Protein AF-A0A7W1G271-F1 (afdb_monomer_lite)

Structure (mmCIF, N/CA/C/O backbone):
data_AF-A0A7W1G271-F1
#
_entry.id   AF-A0A7W1G271-F1
#
loop_
_atom_site.group_PDB
_atom_site.id
_atom_site.type_symbol
_atom_site.label_atom_id
_atom_site.label_alt_id
_atom_site.label_comp_id
_atom_site.label_asym_id
_atom_site.label_entity_id
_atom_site.label_seq_id
_atom_site.pdbx_PDB_ins_code
_atom_site.Cartn_x
_atom_site.Cartn_y
_atom_site.Cartn_z
_atom_site.occupancy
_atom_site.B_iso_or_equiv
_atom_site.auth_seq_id
_atom_site.auth_comp_id
_atom_site.auth_asym_id
_atom_site.auth_atom_id
_atom_site.pdbx_PDB_model_num
ATOM 1 N N . MET A 1 1 ? -9.196 -17.478 -9.572 1.00 66.56 1 MET A N 1
ATOM 2 C CA . MET A 1 1 ? -8.063 -16.529 -9.558 1.00 66.56 1 MET A CA 1
ATOM 3 C C . MET A 1 1 ? -8.440 -15.433 -8.577 1.00 66.56 1 MET A C 1
ATOM 5 O O . MET A 1 1 ? -9.533 -14.903 -8.725 1.00 66.56 1 MET A O 1
ATOM 9 N N . ASN A 1 2 ? -7.646 -15.199 -7.530 1.00 84.25 2 ASN A N 1
ATOM 10 C CA . ASN A 1 2 ? -8.017 -14.266 -6.460 1.00 84.25 2 ASN A CA 1
ATOM 11 C C . ASN A 1 2 ? -7.536 -12.853 -6.784 1.00 84.25 2 ASN A C 1
ATOM 13 O O . ASN A 1 2 ? -6.376 -12.672 -7.146 1.00 84.25 2 ASN A O 1
ATOM 17 N N . ASP A 1 3 ? -8.419 -11.872 -6.608 1.00 89.62 3 ASP A N 1
ATOM 18 C CA . ASP A 1 3 ? -8.036 -10.464 -6.552 1.00 89.62 3 ASP A CA 1
ATOM 19 C C . ASP A 1 3 ? -7.485 -10.168 -5.153 1.00 89.62 3 ASP A C 1
ATOM 21 O O . ASP A 1 3 ? -8.146 -10.442 -4.151 1.00 89.62 3 ASP A O 1
ATOM 25 N N . LEU A 1 4 ? -6.251 -9.674 -5.097 1.00 91.31 4 LEU A N 1
ATOM 26 C CA . LEU A 1 4 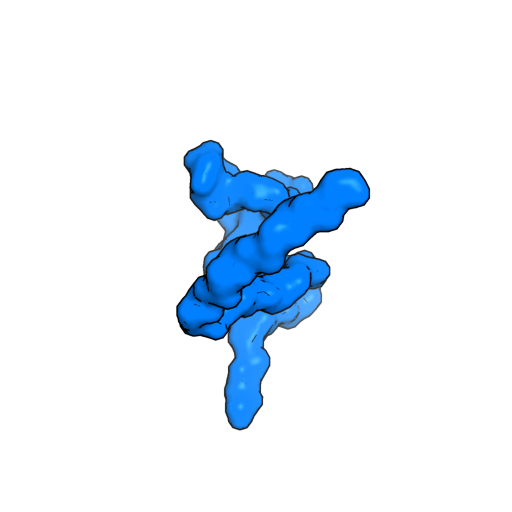? -5.538 -9.379 -3.853 1.00 91.31 4 LEU A CA 1
ATOM 27 C C . LEU A 1 4 ? -5.536 -7.880 -3.521 1.00 91.31 4 LEU A C 1
ATOM 29 O O . LEU A 1 4 ? -4.877 -7.469 -2.568 1.00 91.31 4 LEU A O 1
ATOM 33 N N . ARG A 1 5 ? -6.241 -7.056 -4.306 1.00 94.00 5 ARG A N 1
ATOM 34 C CA . ARG A 1 5 ? -6.395 -5.626 -4.027 1.00 94.00 5 ARG A CA 1
ATOM 35 C C . ARG A 1 5 ? -7.280 -5.395 -2.806 1.00 94.00 5 ARG A C 1
ATOM 37 O O . ARG A 1 5 ? -8.126 -6.218 -2.449 1.00 94.00 5 ARG A O 1
ATOM 44 N N . LEU A 1 6 ? -7.101 -4.235 -2.184 1.00 94.25 6 LEU A N 1
ATOM 45 C CA . LEU A 1 6 ? -7.876 -3.850 -1.015 1.00 94.25 6 LEU A CA 1
ATOM 46 C C . LEU A 1 6 ? -9.347 -3.624 -1.363 1.00 94.25 6 LEU A C 1
ATOM 48 O O . LEU A 1 6 ? -9.704 -3.026 -2.379 1.00 94.25 6 LEU A O 1
ATOM 52 N N . LYS A 1 7 ? -10.222 -4.058 -0.454 1.00 94.44 7 LYS A N 1
ATOM 53 C CA . LYS A 1 7 ? -11.604 -3.582 -0.425 1.00 94.44 7 LYS A CA 1
ATOM 54 C C . LYS A 1 7 ? -11.601 -2.116 0.009 1.00 94.44 7 LYS A C 1
ATOM 56 O O . LYS A 1 7 ? -10.891 -1.773 0.946 1.00 94.44 7 LYS A O 1
ATOM 61 N N . LYS A 1 8 ? -12.478 -1.302 -0.588 1.00 91.69 8 LYS A N 1
ATOM 62 C CA . LYS A 1 8 ? -12.640 0.145 -0.336 1.00 91.69 8 LYS A CA 1
ATOM 63 C C . LYS A 1 8 ? -12.722 0.581 1.140 1.00 91.69 8 LYS A C 1
ATOM 65 O O . LYS A 1 8 ? -12.403 1.720 1.438 1.00 91.69 8 LYS A O 1
ATOM 70 N N . ASP A 1 9 ? -13.140 -0.301 2.044 1.00 93.50 9 ASP A N 1
ATOM 71 C CA . ASP A 1 9 ? -13.312 0.012 3.474 1.00 93.50 9 ASP A CA 1
ATOM 72 C C . ASP A 1 9 ? -12.398 -0.849 4.360 1.00 93.50 9 ASP A C 1
ATOM 74 O O . ASP A 1 9 ? -12.723 -1.158 5.505 1.00 93.50 9 ASP A O 1
ATOM 78 N N . SER A 1 10 ? -11.296 -1.345 3.796 1.00 96.44 10 SER A N 1
ATOM 79 C CA . SER A 1 10 ? -10.325 -2.144 4.535 1.00 96.44 10 SER A CA 1
ATOM 80 C C . SER A 1 10 ? -9.601 -1.289 5.573 1.00 96.44 10 SER A C 1
ATOM 82 O O . SER A 1 10 ? -9.174 -0.178 5.278 1.00 96.44 10 SER A O 1
ATOM 84 N N . ALA A 1 11 ? -9.365 -1.851 6.759 1.00 97.44 11 ALA A N 1
ATOM 85 C CA . ALA A 1 11 ? -8.549 -1.216 7.798 1.00 97.44 11 ALA A CA 1
ATOM 86 C C . ALA A 1 11 ? -7.072 -1.031 7.395 1.00 97.44 11 ALA A C 1
ATOM 88 O O . ALA A 1 11 ? -6.322 -0.369 8.100 1.00 97.44 11 ALA A O 1
ATOM 89 N N . ALA A 1 12 ? -6.653 -1.642 6.286 1.00 96.88 12 ALA A N 1
ATOM 90 C CA . ALA A 1 12 ? -5.327 -1.468 5.713 1.00 96.88 12 ALA A CA 1
ATOM 91 C C . ALA A 1 12 ? -5.150 -0.129 4.979 1.00 96.88 12 ALA A C 1
ATOM 93 O O . ALA A 1 12 ? -4.013 0.215 4.677 1.00 96.88 12 ALA A O 1
ATOM 94 N N . ILE A 1 13 ? -6.234 0.597 4.680 1.00 97.19 13 ILE A N 1
ATOM 95 C CA . ILE A 1 13 ? -6.162 1.847 3.916 1.00 97.19 13 ILE A CA 1
ATOM 96 C C . ILE A 1 13 ? -5.585 2.968 4.782 1.00 97.19 13 ILE A C 1
ATOM 98 O O . ILE A 1 13 ? -6.008 3.116 5.931 1.00 97.19 13 ILE A O 1
ATOM 102 N N . ASP A 1 14 ? -4.660 3.762 4.236 1.00 96.44 14 ASP A N 1
ATOM 103 C CA . ASP A 1 14 ? -4.019 4.910 4.897 1.00 96.44 14 ASP A CA 1
ATOM 104 C C . ASP A 1 14 ? -3.328 4.570 6.239 1.00 96.44 14 ASP A C 1
ATOM 106 O O . ASP A 1 14 ? -3.089 5.443 7.080 1.00 96.44 14 ASP A O 1
ATOM 110 N N . ALA A 1 15 ? -3.044 3.289 6.484 1.00 97.44 15 ALA A N 1
ATOM 111 C CA . ALA A 1 15 ? -2.643 2.786 7.798 1.00 97.44 15 ALA A CA 1
ATOM 112 C C . ALA A 1 15 ? -1.129 2.558 7.942 1.00 97.44 15 ALA A C 1
ATOM 114 O O . ALA A 1 15 ? -0.648 2.230 9.030 1.00 97.44 15 ALA A O 1
ATOM 115 N N . GLY A 1 16 ? -0.372 2.691 6.856 1.00 96.06 16 GLY A N 1
ATOM 116 C CA . GLY A 1 16 ? 1.070 2.514 6.838 1.00 96.06 16 GLY A CA 1
ATOM 117 C C . GLY A 1 16 ? 1.839 3.767 7.253 1.00 96.06 16 GLY A C 1
ATOM 118 O O . GLY A 1 16 ? 1.366 4.899 7.164 1.00 96.06 16 GLY A O 1
ATOM 119 N N . GLN A 1 17 ? 3.077 3.554 7.693 1.00 96.12 17 GLN A N 1
ATOM 120 C CA . GLN A 1 17 ? 4.038 4.625 7.942 1.00 96.12 17 GLN A CA 1
ATOM 121 C C . GLN A 1 17 ? 4.755 4.966 6.626 1.00 96.12 17 GLN A C 1
ATOM 123 O O . GLN A 1 17 ? 5.360 4.068 6.039 1.00 96.12 17 GLN A O 1
ATOM 128 N N . PRO A 1 18 ? 4.762 6.236 6.178 1.00 95.25 18 PRO A N 1
ATOM 129 C CA . PRO A 1 18 ? 5.560 6.649 5.030 1.00 95.25 18 PRO A CA 1
ATOM 130 C C . PRO A 1 18 ? 7.048 6.337 5.219 1.00 95.25 18 PRO A C 1
ATOM 132 O O . PRO A 1 18 ? 7.651 6.751 6.216 1.00 95.25 18 PRO A O 1
ATOM 135 N N . LEU A 1 19 ? 7.635 5.637 4.245 1.00 94.69 19 LEU A N 1
ATOM 136 C CA . LEU A 1 19 ? 9.059 5.317 4.176 1.00 94.69 19 LEU A CA 1
ATOM 137 C C . LEU A 1 19 ? 9.648 5.875 2.879 1.00 94.69 19 LEU A C 1
ATOM 139 O O . LEU A 1 19 ? 9.264 5.458 1.784 1.00 94.69 19 LEU A O 1
ATOM 143 N N . ALA A 1 20 ? 10.607 6.793 3.018 1.00 94.56 20 ALA A N 1
ATOM 144 C CA . ALA A 1 20 ? 11.249 7.455 1.886 1.00 94.56 20 ALA A CA 1
ATOM 145 C C . ALA A 1 20 ? 11.883 6.443 0.919 1.00 94.56 20 ALA A C 1
ATOM 147 O O . ALA A 1 20 ? 12.592 5.529 1.351 1.00 94.56 20 ALA A O 1
ATOM 148 N N . ASN A 1 21 ? 11.673 6.646 -0.383 1.00 93.12 21 ASN A N 1
ATOM 149 C CA . ASN A 1 21 ? 12.126 5.789 -1.488 1.00 93.12 21 ASN A CA 1
ATOM 150 C C . ASN A 1 21 ? 11.478 4.398 -1.553 1.00 93.12 21 ASN A C 1
ATOM 152 O O . ASN A 1 21 ? 11.827 3.615 -2.436 1.00 93.12 21 ASN A O 1
ATOM 156 N N . PHE A 1 22 ? 10.570 4.062 -0.635 1.00 91.12 22 PHE A N 1
ATOM 157 C CA . PHE A 1 22 ? 9.925 2.749 -0.600 1.00 91.12 22 PHE A CA 1
ATOM 158 C C . PHE A 1 22 ? 8.442 2.842 -0.926 1.00 91.12 22 PHE A C 1
ATOM 160 O O . PHE A 1 22 ? 7.961 2.156 -1.821 1.00 91.12 22 PHE A O 1
ATOM 167 N N . SER A 1 23 ? 7.728 3.698 -0.202 1.00 91.69 23 SER A N 1
ATOM 168 C CA . SER A 1 23 ? 6.288 3.869 -0.356 1.00 91.69 23 SER A CA 1
ATOM 169 C C . SER A 1 23 ? 5.945 5.193 -1.029 1.00 91.69 23 SER A C 1
ATOM 171 O O . SER A 1 23 ? 4.855 5.703 -0.827 1.00 91.69 23 SER A O 1
ATOM 173 N N . ASP A 1 24 ? 6.875 5.809 -1.755 1.00 89.81 24 ASP A N 1
ATOM 174 C CA . ASP A 1 24 ? 6.637 7.113 -2.372 1.00 89.81 24 ASP A CA 1
ATOM 175 C C . ASP A 1 24 ? 5.495 7.040 -3.400 1.00 89.81 24 ASP A C 1
ATOM 177 O O . ASP A 1 24 ? 5.320 6.037 -4.090 1.00 89.81 24 ASP A O 1
ATOM 181 N N . GLY A 1 25 ? 4.723 8.123 -3.523 1.00 88.94 25 GLY A N 1
ATOM 182 C CA . GLY A 1 25 ? 3.613 8.195 -4.481 1.00 88.94 25 GLY A CA 1
ATOM 183 C C . GLY A 1 25 ? 2.317 7.512 -4.030 1.00 88.94 25 GLY A C 1
ATOM 184 O O . GLY A 1 25 ? 1.417 7.356 -4.854 1.00 88.94 25 GLY A O 1
ATOM 185 N N . PHE A 1 26 ? 2.205 7.138 -2.750 1.00 93.62 26 PHE A N 1
ATOM 186 C CA . PHE A 1 26 ? 0.941 6.723 -2.138 1.00 93.62 26 PHE A CA 1
ATOM 187 C C . PHE A 1 26 ? -0.115 7.843 -2.193 1.00 93.62 26 PHE A C 1
ATOM 189 O O . PHE A 1 26 ? 0.221 9.031 -2.288 1.00 93.62 26 PHE A O 1
ATOM 196 N N . ALA A 1 27 ? -1.394 7.476 -2.130 1.00 91.38 27 ALA A N 1
ATOM 197 C CA . ALA A 1 27 ? -2.498 8.433 -2.129 1.00 91.38 27 ALA A CA 1
ATOM 198 C C . ALA A 1 27 ? -3.083 8.574 -0.720 1.00 91.38 27 ALA A C 1
ATOM 200 O O . ALA A 1 27 ? -3.097 7.623 0.041 1.00 91.38 27 ALA A O 1
ATOM 201 N N . GLY A 1 28 ? -3.606 9.753 -0.372 1.00 91.94 28 GLY A N 1
ATOM 202 C CA . GLY A 1 28 ? -4.253 9.951 0.928 1.00 91.94 28 GLY A CA 1
ATOM 203 C C . GLY A 1 28 ? -3.292 10.399 2.032 1.00 91.94 28 GLY A C 1
ATOM 204 O O . GLY A 1 28 ? -2.506 11.328 1.839 1.00 91.94 28 GLY A O 1
ATOM 205 N N . LYS A 1 29 ? -3.442 9.828 3.228 1.00 93.69 29 LYS A N 1
ATOM 206 C CA . LYS A 1 29 ? -2.757 10.248 4.466 1.00 93.69 29 LYS A CA 1
ATOM 207 C C . LYS A 1 29 ? -1.520 9.411 4.782 1.00 93.69 29 LYS A C 1
ATOM 20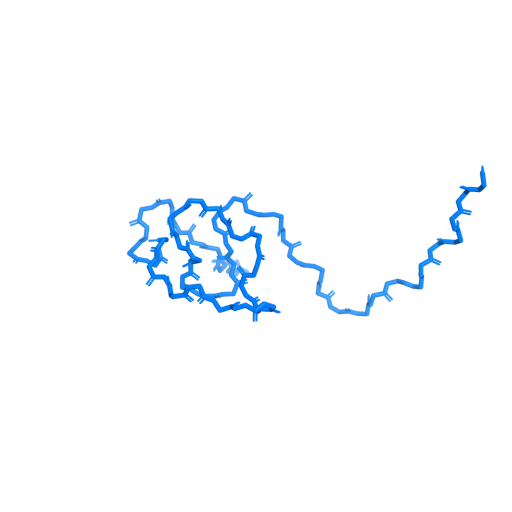9 O O . LYS A 1 29 ? -0.624 9.914 5.460 1.00 93.69 29 LYS A O 1
ATOM 214 N N . GLY A 1 30 ? -1.471 8.173 4.309 1.00 95.06 30 GLY A N 1
ATOM 215 C CA . GLY A 1 30 ? -0.349 7.252 4.477 1.00 95.06 30 GLY A CA 1
ATOM 216 C C . GLY A 1 30 ? -0.425 6.141 3.431 1.00 95.06 30 GLY A C 1
ATOM 217 O O . GLY A 1 30 ? -1.467 5.991 2.809 1.00 95.06 30 GLY A O 1
ATOM 218 N N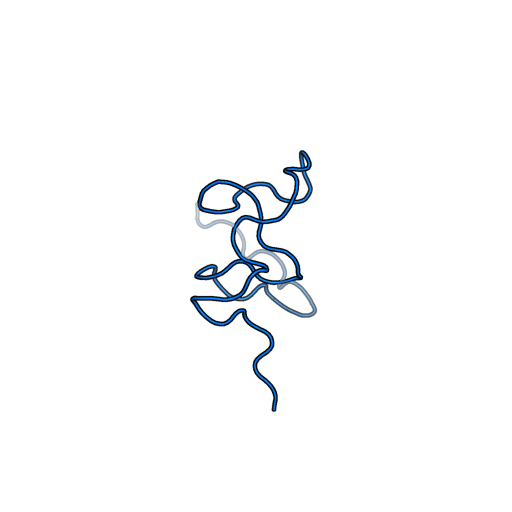 . PRO A 1 31 ? 0.647 5.365 3.218 1.00 97.00 31 PRO A N 1
ATOM 219 C CA . PRO A 1 31 ? 0.579 4.212 2.331 1.00 97.00 31 PRO A CA 1
ATOM 220 C C . PRO A 1 31 ? -0.375 3.152 2.874 1.00 97.00 31 P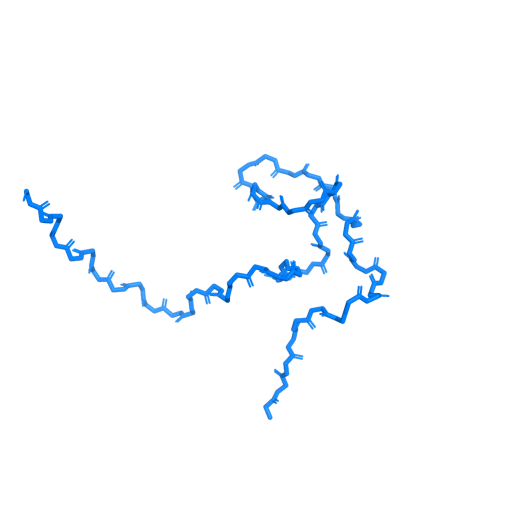RO A C 1
ATOM 222 O O . PRO A 1 31 ? -0.463 2.945 4.089 1.00 97.00 31 PRO A O 1
ATOM 225 N N . ASP A 1 32 ? -1.036 2.427 1.984 1.00 96.69 32 ASP A N 1
ATOM 226 C CA . ASP A 1 32 ? -1.852 1.295 2.376 1.00 96.69 32 ASP A CA 1
ATOM 227 C C . ASP A 1 32 ? -0.978 0.117 2.835 1.00 96.69 32 ASP A C 1
ATOM 229 O O . ASP A 1 32 ? 0.125 -0.139 2.340 1.00 96.69 32 ASP A O 1
ATOM 233 N N . LEU A 1 33 ? -1.477 -0.660 3.796 1.00 96.19 33 LEU A N 1
ATOM 234 C CA . LEU A 1 33 ? -0.800 -1.871 4.246 1.00 96.19 33 LEU A CA 1
ATOM 235 C C . LEU A 1 33 ? -0.975 -2.989 3.216 1.00 96.19 33 LEU A C 1
ATOM 237 O O . LEU A 1 33 ? -2.049 -3.576 3.073 1.00 96.19 33 LEU A O 1
ATOM 241 N N . GLY A 1 34 ? 0.119 -3.342 2.548 1.00 93.62 34 GLY A N 1
ATOM 242 C CA . GLY A 1 34 ? 0.168 -4.461 1.616 1.00 93.62 34 GLY A CA 1
ATOM 243 C C . GLY A 1 34 ? 1.042 -4.165 0.406 1.00 93.62 34 GLY A C 1
ATOM 244 O O . GLY A 1 34 ? 1.938 -3.332 0.457 1.00 93.62 34 GLY A O 1
ATOM 245 N N . ALA A 1 35 ? 0.793 -4.900 -0.679 1.00 92.75 35 ALA A N 1
ATOM 246 C CA . ALA A 1 35 ? 1.531 -4.756 -1.936 1.00 92.75 35 ALA A CA 1
ATOM 247 C C . ALA A 1 35 ? 0.831 -3.846 -2.960 1.00 92.75 35 ALA A C 1
ATOM 249 O O . ALA A 1 35 ? 1.430 -3.517 -3.981 1.00 92.75 35 ALA A O 1
ATOM 250 N N . TYR A 1 36 ? -0.433 -3.488 -2.721 1.00 94.00 36 TYR A N 1
ATOM 251 C CA . TYR A 1 36 ? -1.246 -2.701 -3.642 1.00 94.00 36 TYR A CA 1
ATOM 252 C C . TYR A 1 36 ? -1.887 -1.534 -2.912 1.00 94.00 36 TYR A C 1
ATOM 254 O O . TYR A 1 36 ? -2.617 -1.746 -1.945 1.00 94.00 36 TYR A O 1
ATOM 262 N N . GLU A 1 37 ? -1.677 -0.347 -3.462 1.00 95.06 37 GLU A N 1
ATOM 263 C CA . GLU A 1 37 ? -2.387 0.858 -3.065 1.00 95.06 37 GLU A CA 1
ATOM 264 C C . GLU A 1 37 ? -3.784 0.874 -3.696 1.00 95.06 37 GLU A C 1
ATOM 266 O O . GLU A 1 37 ? -3.966 0.546 -4.879 1.00 95.06 37 GLU A O 1
ATOM 271 N N . LEU A 1 38 ? -4.796 1.254 -2.925 1.00 95.12 38 LEU A N 1
ATOM 272 C CA . LEU A 1 38 ? -6.164 1.335 -3.398 1.00 95.12 38 LEU A CA 1
ATOM 273 C C . LEU A 1 38 ? -6.289 2.396 -4.499 1.00 95.12 38 LEU A C 1
ATOM 275 O O . LEU A 1 38 ? -6.098 3.588 -4.287 1.00 95.12 38 LEU A O 1
ATOM 279 N N . GLY A 1 39 ? -6.695 1.953 -5.690 1.00 91.12 39 GLY A N 1
ATOM 280 C CA . GLY A 1 39 ? -6.922 2.832 -6.839 1.00 91.12 39 GLY A CA 1
ATOM 281 C C . GLY A 1 39 ? -5.683 3.102 -7.694 1.00 91.12 39 GLY A C 1
ATOM 282 O O . GLY A 1 39 ? -5.824 3.720 -8.748 1.00 91.12 39 GLY A O 1
ATOM 283 N N . ALA A 1 40 ? -4.508 2.601 -7.307 1.00 92.69 40 ALA A N 1
ATOM 284 C CA . ALA A 1 40 ? -3.338 2.611 -8.176 1.00 92.69 40 ALA A CA 1
ATOM 285 C C . ALA A 1 40 ? -3.469 1.589 -9.319 1.00 92.69 40 ALA A C 1
ATOM 287 O O . ALA A 1 40 ? -4.188 0.586 -9.221 1.00 92.69 40 ALA A O 1
ATOM 288 N N . GLU A 1 41 ? -2.751 1.839 -10.416 1.00 91.31 41 GLU A N 1
ATOM 289 C CA . GLU A 1 41 ? -2.603 0.851 -11.483 1.00 91.31 41 GLU A CA 1
ATOM 290 C C . GLU A 1 41 ? -1.854 -0.386 -10.977 1.00 91.31 41 GLU A C 1
ATOM 292 O O . GLU A 1 41 ? -0.995 -0.309 -10.096 1.00 91.31 41 GLU A O 1
ATOM 297 N N . LEU A 1 42 ? -2.175 -1.550 -11.550 1.00 89.31 42 LEU A N 1
ATOM 298 C CA . LEU A 1 42 ? -1.481 -2.778 -11.186 1.00 89.31 42 LEU A CA 1
ATOM 299 C C . LEU A 1 42 ? -0.005 -2.683 -11.594 1.00 89.31 42 LEU A C 1
ATOM 301 O O . LEU A 1 42 ? 0.292 -2.343 -12.743 1.00 89.31 42 LEU A O 1
ATOM 305 N N . PRO A 1 43 ? 0.926 -3.030 -10.691 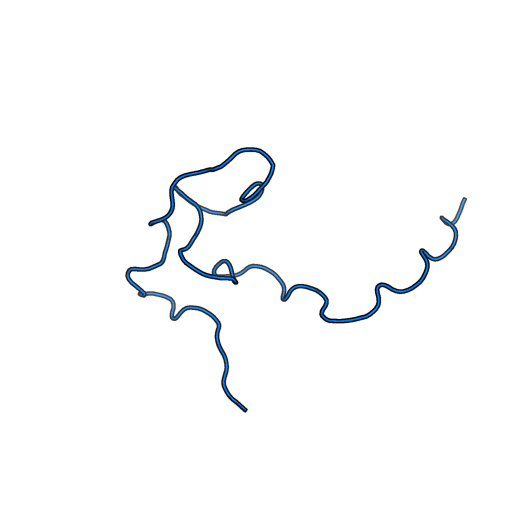1.00 87.25 43 PRO A N 1
ATOM 306 C CA . PRO A 1 43 ? 2.332 -3.068 -11.033 1.00 87.25 43 PRO A CA 1
ATOM 307 C C . PRO A 1 43 ? 2.580 -4.119 -12.118 1.00 87.25 43 PRO A C 1
ATOM 309 O O . PRO A 1 43 ? 1.950 -5.178 -12.169 1.00 87.25 43 PRO A O 1
ATOM 312 N N . HIS A 1 44 ? 3.541 -3.823 -12.991 1.00 88.31 44 HIS A N 1
ATOM 313 C CA . HIS A 1 44 ? 4.002 -4.784 -13.984 1.00 88.31 44 HIS A CA 1
ATOM 314 C C . HIS A 1 44 ? 4.712 -5.949 -13.295 1.00 88.31 44 HIS A C 1
ATOM 316 O O . HIS A 1 44 ? 5.744 -5.759 -12.647 1.00 88.31 44 HIS A O 1
ATOM 322 N N . TYR A 1 45 ? 4.181 -7.156 -13.477 1.00 88.19 45 TYR A N 1
ATOM 323 C CA . TYR A 1 45 ? 4.791 -8.388 -12.993 1.00 88.19 45 TYR A CA 1
ATOM 324 C C . TYR A 1 45 ? 5.625 -9.057 -14.089 1.00 88.19 45 TYR A C 1
ATOM 326 O O . TYR A 1 45 ? 5.174 -9.222 -15.221 1.00 88.19 45 TYR A O 1
ATOM 334 N N . GLY A 1 46 ? 6.826 -9.511 -13.726 1.00 89.38 46 GLY A N 1
ATOM 335 C CA . GLY A 1 46 ? 7.719 -10.245 -14.623 1.00 89.38 46 GLY A CA 1
ATOM 336 C C . GLY A 1 46 ? 8.728 -9.359 -15.366 1.00 89.38 46 GLY A C 1
ATOM 337 O O . GLY A 1 46 ? 8.982 -8.226 -14.949 1.00 89.38 46 GLY A O 1
ATOM 338 N N . PRO A 1 47 ? 9.357 -9.882 -16.438 1.00 93.56 47 PRO A N 1
ATOM 339 C CA . PRO A 1 47 ? 10.404 -9.179 -17.174 1.00 93.56 47 PRO A CA 1
ATOM 340 C C . PRO A 1 47 ? 9.930 -7.806 -17.643 1.00 93.56 47 PRO A C 1
ATOM 342 O O . PRO A 1 47 ? 8.884 -7.692 -18.284 1.00 93.56 47 PRO A O 1
ATOM 345 N N . ARG A 1 48 ? 10.695 -6.758 -17.325 1.00 89.00 48 ARG A N 1
ATOM 346 C CA . ARG A 1 48 ? 10.421 -5.422 -17.852 1.00 89.00 48 ARG A CA 1
ATOM 347 C C . ARG A 1 48 ? 10.830 -5.416 -19.327 1.00 89.00 48 ARG A C 1
ATOM 349 O O . ARG A 1 48 ? 11.966 -5.805 -19.606 1.00 89.00 48 ARG A O 1
ATOM 356 N N . PRO A 1 49 ? 9.949 -5.015 -20.260 1.00 82.75 49 PRO A N 1
ATOM 357 C CA . PRO A 1 49 ? 10.355 -4.877 -21.648 1.00 82.75 49 PRO A CA 1
ATOM 358 C C . PRO A 1 49 ? 11.527 -3.899 -21.727 1.00 82.75 49 PRO A C 1
ATOM 360 O O . PRO A 1 49 ? 11.572 -2.914 -20.982 1.00 82.75 49 PRO A O 1
ATOM 363 N N . GLU A 1 50 ? 12.478 -4.190 -22.611 1.00 80.50 50 GLU A N 1
ATOM 364 C CA . GLU A 1 50 ? 13.550 -3.251 -22.920 1.00 80.50 50 GLU A CA 1
ATOM 365 C C . GLU A 1 50 ? 12.902 -1.926 -23.333 1.00 80.50 50 GLU A C 1
ATOM 367 O O . GLU A 1 50 ? 11.924 -1.918 -24.089 1.00 80.50 50 GLU A O 1
ATOM 372 N N . ALA A 1 51 ? 13.365 -0.816 -22.757 1.00 72.12 51 ALA A N 1
ATOM 373 C CA . ALA A 1 51 ? 12.758 0.479 -23.017 1.00 72.12 51 ALA A CA 1
ATOM 374 C C . ALA A 1 51 ? 12.774 0.728 -24.529 1.00 72.12 51 ALA A C 1
ATOM 376 O O . ALA A 1 51 ? 13.841 0.756 -25.144 1.00 72.12 51 ALA A O 1
ATOM 377 N N . ALA A 1 52 ? 11.592 0.893 -25.133 1.00 62.69 52 ALA A N 1
ATOM 378 C CA . ALA A 1 52 ? 11.518 1.321 -26.520 1.00 62.69 52 ALA A CA 1
ATOM 379 C C . ALA A 1 52 ? 12.324 2.625 -26.646 1.00 62.69 52 ALA A C 1
ATOM 381 O O . ALA A 1 52 ? 12.184 3.496 -25.777 1.00 62.69 52 ALA A O 1
ATOM 382 N N . PRO A 1 53 ? 13.185 2.771 -27.669 1.00 60.84 53 PRO A N 1
ATOM 383 C CA . PRO A 1 53 ? 13.996 3.969 -27.812 1.00 60.84 53 PRO A CA 1
ATOM 384 C C . PRO A 1 53 ? 13.074 5.188 -27.808 1.00 60.84 53 PRO A C 1
ATOM 386 O O . PRO A 1 53 ? 12.066 5.210 -28.522 1.00 60.84 53 PRO A O 1
ATOM 389 N N . ALA A 1 54 ? 13.397 6.175 -26.969 1.00 62.22 54 ALA A N 1
ATOM 390 C CA . ALA A 1 54 ? 12.636 7.413 -26.881 1.00 62.22 54 ALA A CA 1
ATOM 39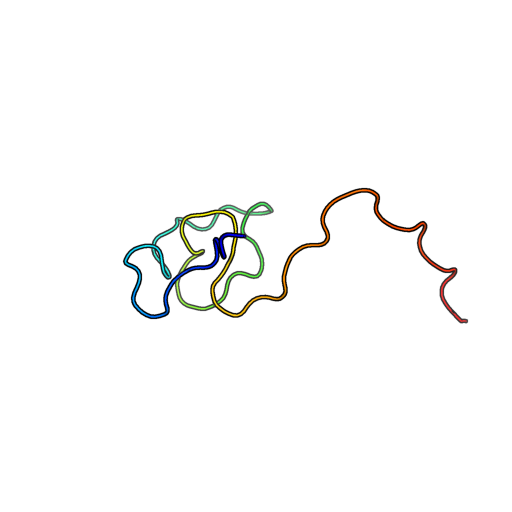1 C C . ALA A 1 54 ? 12.475 7.993 -28.293 1.00 62.22 54 ALA A C 1
ATOM 393 O O . ALA A 1 54 ? 13.467 8.214 -28.996 1.00 62.22 54 ALA A O 1
ATOM 394 N N . LYS A 1 55 ? 11.227 8.191 -28.734 1.00 58.91 55 LYS A N 1
ATOM 395 C CA . LYS A 1 55 ? 10.963 8.920 -29.977 1.00 58.91 55 LYS A CA 1
ATOM 396 C C . LYS A 1 55 ? 11.536 10.328 -29.793 1.00 58.91 55 LYS A C 1
ATOM 398 O O . LYS A 1 55 ? 11.177 10.996 -28.825 1.00 58.91 55 LYS A O 1
ATOM 403 N N . LYS A 1 56 ? 12.477 10.700 -30.665 1.00 51.53 56 LYS A N 1
ATOM 404 C CA . LYS A 1 56 ? 13.017 12.062 -30.762 1.00 51.53 56 LYS A CA 1
ATOM 405 C C . LYS A 1 56 ? 11.926 13.055 -31.135 1.00 51.53 56 LYS A C 1
ATOM 407 O O . LYS A 1 56 ? 11.019 12.647 -31.896 1.00 51.53 56 LYS A O 1
#

Sequence (56 aa):
MNDLRLKKDSAAIDAGQPLANFSDGFAGKGPDLGAYELGAELPHYGPRPEAAPAKK

Foldseek 3Di:
DDDPDDDPPDPQALPDDDDPPPQPPADDNHAGPDDDHPPDDDDDPDDDPDPDPPDD

Secondary structure (DSSP, 8-state):
----SPPTT-TTTT-SPP-TTTSTT--SSS--SSS--TTPPPPPPSPPPPPPPPP-

pLDDT: mean 88.76, std 10.87, range [51.53, 97.44]

Radius of gyration: 14.54 Å; chains: 1; bounding box: 27×29×39 Å